Protein AF-A0A401MEF8-F1 (afdb_monomer_lite)

Sequence (125 aa):
MEGSAPTVNRMDPEEDQRLAAIAPEISRISIDLLRKAAGTYPEEQVAKEALDCADEILSQYGTDGLRALVMSLTCWATVQLEVNAQASGRPLESVLDDMLLTWLETDPGELREPGEPGEPGKPGK

Radius of gyration: 21.05 Å; chains: 1; bounding box: 65×42×45 Å

Structure (mmCIF, N/CA/C/O backbone):
data_AF-A0A401MEF8-F1
#
_entry.id   AF-A0A401MEF8-F1
#
loop_
_atom_site.group_PDB
_atom_site.id
_atom_site.type_symbol
_atom_site.label_atom_id
_atom_site.label_alt_id
_atom_site.label_comp_id
_atom_site.label_asym_id
_atom_site.label_entity_id
_atom_site.label_seq_id
_atom_site.pdbx_PDB_ins_code
_atom_site.Cartn_x
_atom_site.Cartn_y
_atom_site.Cartn_z
_atom_site.occupancy
_atom_site.B_iso_or_equiv
_atom_site.auth_seq_id
_atom_site.auth_comp_id
_atom_site.auth_asym_id
_atom_site.auth_atom_id
_atom_site.pdbx_PDB_model_num
ATOM 1 N N . MET A 1 1 ? 29.245 -27.181 16.501 1.00 41.03 1 MET A N 1
ATOM 2 C CA . MET A 1 1 ? 28.172 -27.115 15.491 1.00 41.03 1 MET A CA 1
ATOM 3 C C . MET A 1 1 ? 27.731 -25.665 15.435 1.00 41.03 1 MET A C 1
ATOM 5 O O . MET A 1 1 ? 26.920 -25.257 16.253 1.00 41.03 1 MET A O 1
ATOM 9 N N . GLU A 1 2 ? 28.369 -24.862 14.585 1.00 36.94 2 GLU A N 1
ATOM 10 C CA . GLU A 1 2 ? 27.954 -23.475 14.360 1.00 36.94 2 GLU A CA 1
ATOM 11 C C . GLU A 1 2 ? 26.733 -23.496 13.444 1.00 36.94 2 GLU A C 1
ATOM 13 O O . GLU A 1 2 ? 26.797 -23.979 12.313 1.00 36.94 2 GLU A O 1
ATOM 18 N N . GLY A 1 3 ? 25.596 -23.055 13.979 1.00 42.94 3 GLY A N 1
ATOM 19 C CA . GLY A 1 3 ? 24.383 -22.854 13.204 1.00 42.94 3 GLY A CA 1
ATOM 20 C C . GLY A 1 3 ? 24.614 -21.719 12.218 1.00 42.94 3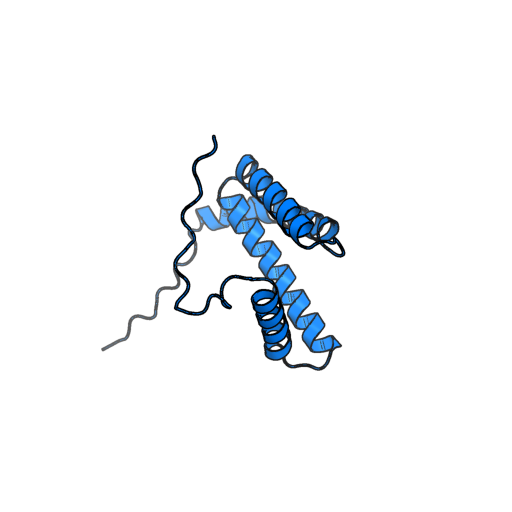 GLY A C 1
ATOM 21 O O . GLY A 1 3 ? 24.804 -20.575 12.622 1.00 42.94 3 GLY A O 1
ATOM 22 N N . SER A 1 4 ? 24.619 -22.053 10.930 1.00 42.56 4 SER A N 1
ATOM 23 C CA . SER A 1 4 ? 24.543 -21.079 9.848 1.00 42.56 4 SER A CA 1
ATOM 24 C C . SER A 1 4 ? 23.263 -20.266 10.046 1.00 42.56 4 SER A C 1
ATOM 26 O O . SER A 1 4 ? 22.161 -20.816 10.006 1.00 42.56 4 SER A O 1
ATOM 28 N N . ALA A 1 5 ? 23.414 -18.978 10.358 1.00 51.44 5 ALA A N 1
ATOM 29 C CA . ALA A 1 5 ? 22.295 -18.050 10.419 1.00 51.44 5 ALA A CA 1
ATOM 30 C C . ALA A 1 5 ? 21.552 -18.076 9.072 1.00 51.44 5 ALA A C 1
ATOM 32 O O . ALA A 1 5 ? 22.209 -18.180 8.029 1.00 51.44 5 ALA A O 1
ATOM 33 N N . PRO A 1 6 ? 20.209 -17.979 9.062 1.00 48.56 6 PRO A N 1
ATOM 34 C CA . PRO A 1 6 ? 19.468 -17.917 7.817 1.00 48.56 6 PRO A CA 1
ATOM 35 C C . PRO A 1 6 ? 19.993 -16.711 7.046 1.00 48.56 6 PRO A C 1
ATOM 37 O O . PRO A 1 6 ? 19.972 -15.579 7.533 1.00 48.56 6 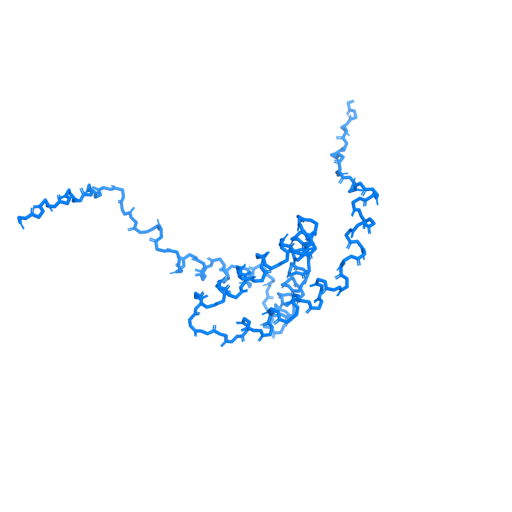PRO A O 1
ATOM 40 N N . THR A 1 7 ? 20.548 -16.970 5.867 1.00 49.47 7 THR A N 1
ATOM 41 C CA . THR A 1 7 ? 20.974 -15.910 4.966 1.00 49.47 7 THR A CA 1
ATOM 42 C C . THR A 1 7 ? 19.691 -15.236 4.511 1.00 49.47 7 THR A C 1
ATOM 44 O O . THR A 1 7 ? 18.993 -15.750 3.641 1.00 49.47 7 THR A O 1
ATOM 47 N N . VAL A 1 8 ? 19.327 -14.128 5.163 1.00 57.19 8 VAL A N 1
ATOM 48 C CA . VAL A 1 8 ? 18.354 -13.191 4.607 1.00 57.19 8 VAL A CA 1
ATOM 49 C C . VAL A 1 8 ? 18.897 -12.878 3.225 1.00 57.19 8 VAL A C 1
ATOM 51 O O . VAL A 1 8 ? 20.006 -12.350 3.117 1.00 57.19 8 VAL A O 1
ATOM 54 N N . ASN A 1 9 ? 18.195 -13.335 2.189 1.00 53.66 9 ASN A N 1
ATOM 55 C CA . ASN A 1 9 ? 18.610 -13.140 0.812 1.00 53.66 9 ASN A CA 1
ATOM 56 C C . ASN A 1 9 ? 18.631 -11.628 0.589 1.00 53.66 9 ASN A C 1
ATOM 58 O O . ASN A 1 9 ? 17.583 -10.997 0.472 1.00 53.66 9 ASN A O 1
ATOM 62 N N . ARG A 1 10 ? 19.817 -11.027 0.704 1.00 62.31 10 ARG A N 1
ATOM 63 C CA . ARG A 1 10 ? 20.007 -9.593 0.529 1.00 62.31 10 ARG A CA 1
ATOM 64 C C . ARG A 1 10 ? 19.657 -9.331 -0.927 1.00 62.31 10 ARG A C 1
ATOM 66 O O . ARG A 1 10 ? 20.230 -9.987 -1.794 1.00 62.31 10 ARG A O 1
ATOM 73 N N . MET A 1 11 ? 18.668 -8.474 -1.152 1.00 65.38 11 MET A N 1
ATOM 74 C CA . MET A 1 11 ? 18.154 -8.192 -2.488 1.00 65.38 11 MET A CA 1
ATOM 75 C C . MET A 1 11 ? 19.322 -7.803 -3.406 1.00 65.38 11 MET A C 1
ATOM 77 O O . MET A 1 11 ? 20.282 -7.167 -2.961 1.00 65.38 11 MET A O 1
ATOM 81 N N . ASP A 1 12 ? 19.298 -8.303 -4.641 1.00 81.94 12 ASP A N 1
ATOM 82 C CA . ASP A 1 12 ? 20.379 -8.093 -5.603 1.00 81.94 12 ASP A CA 1
ATOM 83 C C . ASP A 1 12 ? 20.584 -6.578 -5.817 1.00 81.94 12 ASP A C 1
ATOM 85 O O . ASP A 1 12 ? 19.604 -5.880 -6.077 1.00 81.94 12 ASP A O 1
ATOM 89 N N . PRO A 1 13 ? 21.810 -6.025 -5.715 1.00 82.31 13 PRO A N 1
ATOM 90 C CA . PRO A 1 13 ? 22.046 -4.590 -5.882 1.00 82.31 13 PRO A CA 1
ATOM 91 C C . PRO A 1 13 ? 21.486 -3.992 -7.181 1.00 82.31 13 PRO A C 1
ATOM 93 O O . PRO A 1 13 ? 21.095 -2.824 -7.203 1.00 82.31 13 PRO A O 1
ATOM 96 N N . GLU A 1 14 ? 21.432 -4.773 -8.263 1.00 83.44 14 GLU A N 1
ATOM 97 C CA . GLU A 1 14 ? 20.812 -4.335 -9.518 1.00 83.44 14 GLU A CA 1
ATOM 98 C C . GLU A 1 14 ? 19.282 -4.257 -9.406 1.00 83.44 14 GLU A C 1
ATOM 100 O O . GLU A 1 14 ? 18.666 -3.347 -9.960 1.00 83.44 14 GLU A O 1
ATOM 105 N N . GLU A 1 15 ? 18.662 -5.186 -8.675 1.00 81.31 15 GLU A N 1
ATOM 106 C CA . GLU A 1 15 ? 17.233 -5.161 -8.344 1.00 81.31 15 GLU A CA 1
ATOM 107 C C . GLU A 1 15 ? 16.897 -3.968 -7.443 1.00 81.31 15 GLU A C 1
ATOM 109 O O . GLU A 1 15 ? 15.971 -3.216 -7.752 1.00 81.31 15 GLU A O 1
ATOM 114 N N . ASP A 1 16 ? 17.706 -3.716 -6.413 1.00 84.19 16 ASP A N 1
ATOM 115 C CA . ASP A 1 16 ? 17.578 -2.539 -5.546 1.00 84.19 16 ASP A CA 1
ATOM 116 C C . ASP A 1 16 ? 17.654 -1.237 -6.350 1.00 84.19 16 ASP A C 1
ATOM 118 O O . ASP A 1 16 ? 16.854 -0.323 -6.141 1.00 84.19 16 ASP A O 1
ATOM 122 N N . GLN A 1 17 ? 18.585 -1.143 -7.303 1.00 86.75 17 GLN A N 1
ATOM 123 C CA . GLN A 1 17 ? 18.729 0.050 -8.131 1.00 86.75 17 GLN A CA 1
ATOM 124 C C . GLN A 1 17 ? 17.526 0.260 -9.060 1.00 86.75 17 GLN A C 1
ATOM 126 O O . GLN A 1 17 ? 17.057 1.394 -9.200 1.00 86.75 17 GLN A O 1
ATOM 131 N N . ARG A 1 18 ? 17.003 -0.811 -9.677 1.00 88.88 18 ARG A N 1
ATOM 132 C CA . ARG A 1 18 ? 15.793 -0.736 -10.514 1.00 88.88 18 ARG A CA 1
ATOM 133 C C . ARG A 1 18 ? 14.578 -0.306 -9.697 1.00 88.88 18 ARG A C 1
ATOM 135 O O . ARG A 1 18 ? 13.857 0.596 -10.119 1.00 88.88 18 ARG A O 1
ATOM 142 N N . LEU A 1 19 ? 14.387 -0.886 -8.512 1.00 88.38 19 LEU A N 1
ATOM 143 C CA . LEU A 1 19 ? 13.283 -0.538 -7.617 1.00 88.38 19 LEU A CA 1
ATOM 144 C C . LEU A 1 19 ? 13.401 0.898 -7.097 1.00 88.38 19 LEU A C 1
ATOM 146 O O . LEU A 1 19 ? 12.416 1.636 -7.107 1.00 88.38 19 LEU A O 1
ATOM 150 N N . ALA A 1 20 ? 14.601 1.335 -6.710 1.00 88.69 20 ALA A N 1
ATOM 151 C CA . ALA A 1 20 ? 14.840 2.699 -6.245 1.00 88.69 20 ALA A CA 1
ATOM 152 C C . ALA A 1 20 ? 14.522 3.753 -7.319 1.00 88.69 20 ALA A C 1
ATOM 154 O O . ALA A 1 20 ? 14.048 4.840 -6.983 1.00 88.69 20 ALA A O 1
ATOM 155 N N . ALA A 1 21 ? 14.744 3.437 -8.599 1.00 92.62 21 ALA A N 1
ATOM 156 C CA . ALA A 1 21 ? 14.445 4.347 -9.701 1.00 92.62 21 ALA A CA 1
ATOM 157 C C . ALA A 1 21 ? 12.936 4.586 -9.889 1.00 92.62 21 ALA A C 1
ATOM 159 O O . ALA A 1 21 ? 12.539 5.701 -10.223 1.00 92.62 21 ALA A O 1
ATOM 160 N N . ILE A 1 22 ? 12.101 3.569 -9.651 1.00 95.00 22 ILE A N 1
ATOM 161 C CA . ILE A 1 22 ? 10.643 3.643 -9.861 1.00 95.00 22 ILE A CA 1
ATOM 162 C C . ILE A 1 22 ? 9.859 3.966 -8.580 1.00 95.00 22 ILE A C 1
ATOM 164 O O . ILE A 1 22 ? 8.729 4.450 -8.647 1.00 95.00 22 ILE A O 1
ATOM 168 N N . ALA A 1 23 ? 10.448 3.747 -7.400 1.00 92.06 23 ALA A N 1
ATOM 169 C CA . ALA A 1 23 ? 9.769 3.890 -6.112 1.00 92.06 23 ALA A CA 1
ATOM 170 C C . ALA A 1 23 ? 9.070 5.250 -5.883 1.00 92.06 23 ALA A C 1
ATOM 172 O O . ALA A 1 23 ? 7.945 5.236 -5.377 1.00 92.06 23 ALA A O 1
ATOM 173 N N . PRO A 1 24 ? 9.642 6.420 -6.246 1.00 94.56 24 PRO A N 1
ATOM 174 C CA . PRO A 1 24 ? 8.965 7.703 -6.038 1.00 94.56 24 PRO A CA 1
ATOM 175 C C . PRO A 1 24 ? 7.657 7.829 -6.825 1.00 94.56 24 PRO A C 1
ATOM 177 O O . PRO A 1 24 ? 6.659 8.329 -6.305 1.00 94.56 24 PRO A O 1
ATOM 180 N N . GLU A 1 25 ? 7.650 7.358 -8.072 1.00 96.62 25 GLU A N 1
ATOM 181 C CA . GLU A 1 25 ? 6.467 7.397 -8.928 1.00 96.62 25 GLU A CA 1
ATOM 182 C C . GLU A 1 25 ? 5.403 6.415 -8.446 1.00 96.62 25 GLU A C 1
ATOM 184 O O . GLU A 1 25 ? 4.244 6.795 -8.281 1.00 96.62 25 GLU A O 1
ATOM 189 N N . ILE A 1 26 ? 5.810 5.189 -8.119 1.00 96.81 26 ILE A N 1
ATOM 190 C CA . ILE A 1 26 ? 4.904 4.175 -7.583 1.00 96.81 26 ILE A CA 1
ATOM 191 C C . ILE A 1 26 ? 4.298 4.615 -6.243 1.00 96.81 26 ILE A C 1
ATOM 193 O O . ILE A 1 26 ? 3.116 4.386 -6.003 1.00 96.81 26 ILE A O 1
ATOM 197 N N . SER A 1 27 ? 5.057 5.316 -5.397 1.00 94.81 27 SER A N 1
ATOM 198 C CA . SER A 1 27 ? 4.544 5.893 -4.148 1.00 94.81 27 SER A CA 1
ATOM 199 C C . SER A 1 27 ? 3.478 6.969 -4.389 1.00 94.81 27 SER A C 1
ATOM 201 O O . SER A 1 27 ? 2.476 7.037 -3.680 1.00 94.81 27 SER A O 1
ATOM 203 N N . ARG A 1 28 ? 3.634 7.798 -5.429 1.00 96.94 28 ARG A N 1
ATOM 204 C CA . ARG A 1 28 ? 2.584 8.745 -5.834 1.00 96.94 28 ARG A CA 1
ATOM 205 C C . ARG A 1 28 ? 1.331 8.009 -6.318 1.00 96.94 28 ARG A C 1
ATOM 207 O O . ARG A 1 28 ? 0.228 8.366 -5.911 1.00 96.94 28 ARG A O 1
ATOM 214 N N . ILE A 1 29 ? 1.503 6.982 -7.152 1.00 97.50 29 ILE A N 1
ATOM 215 C CA . ILE A 1 29 ? 0.396 6.181 -7.694 1.00 97.50 29 ILE A CA 1
ATOM 216 C C . ILE A 1 29 ? -0.350 5.445 -6.575 1.00 97.50 29 ILE A C 1
ATOM 218 O O . ILE A 1 29 ? -1.579 5.426 -6.577 1.00 97.50 29 ILE A O 1
ATOM 222 N N . SER A 1 30 ? 0.358 4.900 -5.582 1.00 96.56 30 SER A N 1
ATOM 223 C CA . SER A 1 30 ? -0.268 4.220 -4.445 1.00 96.56 30 SER A CA 1
ATOM 224 C C . SER A 1 30 ? -1.137 5.172 -3.614 1.00 96.56 30 SER A C 1
ATOM 226 O O . SER A 1 30 ? -2.246 4.805 -3.234 1.00 96.56 30 SER A O 1
ATOM 228 N N . ILE A 1 31 ? -0.707 6.423 -3.411 1.00 95.81 31 ILE A N 1
ATOM 229 C CA . ILE A 1 31 ? -1.526 7.461 -2.760 1.00 95.81 31 ILE A CA 1
ATOM 230 C C . ILE A 1 31 ? -2.767 7.795 -3.596 1.00 95.81 31 ILE A C 1
ATOM 232 O O . ILE A 1 31 ? -3.857 7.951 -3.042 1.00 95.81 31 ILE A O 1
ATOM 236 N N . ASP A 1 32 ? -2.626 7.918 -4.916 1.00 96.62 32 ASP A N 1
ATOM 237 C CA . ASP A 1 32 ? -3.761 8.204 -5.797 1.00 96.62 32 ASP A CA 1
ATOM 238 C C . ASP A 1 32 ? -4.771 7.042 -5.813 1.00 96.62 32 ASP A C 1
ATOM 240 O O . ASP A 1 32 ? -5.977 7.294 -5.775 1.00 96.62 32 ASP A O 1
ATOM 244 N N . LEU A 1 33 ? -4.304 5.788 -5.770 1.00 96.25 33 LEU A N 1
ATOM 245 C CA . LEU A 1 33 ? -5.157 4.614 -5.565 1.00 96.25 33 LEU A CA 1
ATOM 246 C C . LEU A 1 33 ? -5.891 4.693 -4.222 1.00 96.25 33 LEU A C 1
ATOM 248 O O . LEU A 1 33 ? -7.111 4.567 -4.192 1.00 96.25 33 LEU A O 1
ATOM 252 N N . LEU A 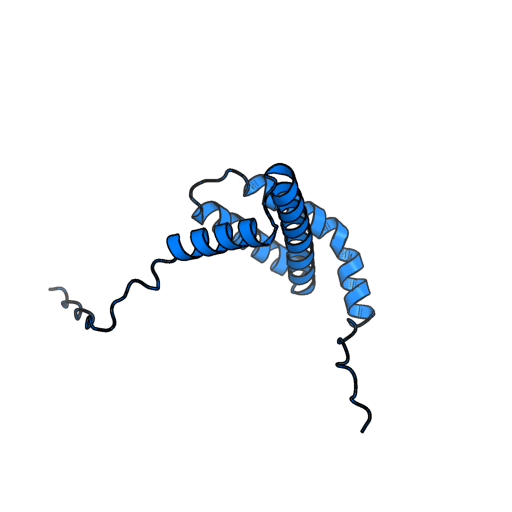1 34 ? -5.182 4.956 -3.119 1.00 94.56 34 LEU A N 1
ATOM 253 C CA . LEU A 1 34 ? -5.803 5.088 -1.798 1.00 94.56 34 LEU A CA 1
ATOM 254 C C . LEU A 1 34 ? -6.858 6.200 -1.777 1.00 94.56 34 LEU A C 1
ATOM 256 O O . LEU A 1 34 ? -7.907 6.028 -1.167 1.00 94.56 34 LEU A O 1
ATOM 260 N N . ARG A 1 35 ? -6.629 7.317 -2.480 1.00 93.81 35 ARG A N 1
ATOM 261 C CA . ARG A 1 35 ? -7.616 8.400 -2.601 1.00 93.81 35 ARG A CA 1
ATOM 262 C C . ARG A 1 35 ? -8.882 7.960 -3.343 1.00 93.81 35 ARG A C 1
ATOM 264 O O . ARG A 1 35 ? -9.957 8.434 -2.994 1.00 93.81 35 ARG A O 1
ATOM 271 N N . LYS A 1 36 ? -8.762 7.099 -4.358 1.00 91.94 36 LYS A N 1
ATOM 272 C CA . LYS A 1 36 ? -9.911 6.539 -5.093 1.00 91.94 36 LYS A CA 1
ATOM 273 C C . LYS A 1 36 ? -10.643 5.458 -4.296 1.00 91.94 36 LYS A C 1
ATOM 275 O O . LYS A 1 36 ? -11.864 5.378 -4.351 1.00 91.94 36 LYS A O 1
ATOM 280 N N . ALA A 1 37 ? -9.900 4.623 -3.577 1.00 91.25 37 ALA A N 1
ATOM 281 C CA . ALA A 1 37 ? -10.442 3.495 -2.829 1.00 91.25 37 ALA A CA 1
ATOM 282 C C . ALA A 1 37 ? -11.080 3.912 -1.494 1.00 91.25 37 ALA A C 1
ATOM 284 O O . ALA A 1 37 ? -12.092 3.349 -1.083 1.00 91.25 37 ALA A O 1
ATOM 285 N N . ALA A 1 38 ? -10.498 4.885 -0.791 1.00 88.69 38 ALA A N 1
ATOM 286 C CA . ALA A 1 38 ? -10.959 5.266 0.538 1.00 88.69 38 ALA A CA 1
ATOM 287 C C . ALA A 1 38 ? -12.373 5.865 0.508 1.00 88.69 38 ALA A C 1
ATOM 289 O O . ALA A 1 38 ? -12.645 6.827 -0.208 1.00 88.69 38 ALA A O 1
ATOM 290 N N . GLY A 1 39 ? -13.257 5.324 1.349 1.00 84.56 39 GLY A N 1
ATOM 291 C CA . GLY A 1 39 ? -14.653 5.762 1.440 1.00 84.56 39 GLY A CA 1
ATOM 292 C C . GLY A 1 39 ? -15.542 5.268 0.296 1.00 84.56 39 GLY A C 1
ATOM 293 O O . GLY A 1 39 ? -16.710 5.654 0.239 1.00 84.56 39 GLY A O 1
ATOM 294 N N . THR A 1 40 ? -15.014 4.423 -0.590 1.00 85.81 40 THR A N 1
ATOM 295 C CA . THR A 1 40 ? -15.773 3.823 -1.683 1.00 85.81 40 THR A CA 1
ATOM 296 C C . THR A 1 40 ? -16.550 2.612 -1.183 1.00 85.81 40 THR A C 1
ATOM 298 O O . THR A 1 40 ? -15.997 1.738 -0.522 1.00 85.81 40 THR A O 1
ATOM 301 N N . TYR A 1 41 ? -17.836 2.575 -1.532 1.00 74.25 41 TYR A N 1
ATOM 302 C CA . TYR A 1 41 ? -18.742 1.461 -1.274 1.00 74.25 41 TYR A CA 1
ATOM 303 C C . TYR A 1 41 ? -19.562 1.147 -2.539 1.00 74.25 41 TYR A C 1
ATOM 305 O O . TYR A 1 41 ? -19.923 2.073 -3.278 1.00 74.25 41 TYR A O 1
ATOM 313 N N . PRO A 1 42 ? -19.911 -0.126 -2.779 1.00 83.06 42 PRO A N 1
ATOM 314 C CA . PRO A 1 42 ? -19.562 -1.289 -1.963 1.00 83.06 42 PRO A CA 1
ATOM 315 C C . PRO A 1 42 ? -18.105 -1.741 -2.179 1.00 83.06 42 PRO A C 1
ATOM 317 O O . PRO A 1 42 ? -17.410 -1.251 -3.075 1.00 83.06 42 PRO A O 1
ATOM 320 N N . GLU A 1 43 ? -17.635 -2.642 -1.324 1.00 79.44 43 GLU A N 1
ATOM 321 C CA . GLU A 1 43 ? -16.250 -3.102 -1.209 1.00 79.44 43 GLU A CA 1
ATOM 322 C C . GLU A 1 43 ? -15.707 -3.693 -2.524 1.00 79.44 43 GLU A C 1
ATOM 324 O O . GLU A 1 43 ? -14.513 -3.585 -2.810 1.00 79.44 43 GLU A O 1
ATOM 329 N N . GLU A 1 44 ? -16.564 -4.235 -3.396 1.00 82.06 44 GLU A N 1
ATOM 330 C CA . GLU A 1 44 ? -16.152 -4.746 -4.708 1.00 82.06 44 GLU A CA 1
ATOM 331 C C . GLU A 1 44 ? -15.601 -3.643 -5.621 1.00 82.06 44 GLU A C 1
ATOM 333 O O . GLU A 1 44 ? -14.761 -3.913 -6.484 1.00 82.06 44 GLU A O 1
ATOM 338 N N . GLN A 1 45 ? -16.024 -2.387 -5.432 1.00 86.56 45 GLN A N 1
ATOM 339 C CA . GLN A 1 45 ? -15.443 -1.261 -6.166 1.00 86.56 45 GLN A CA 1
ATOM 340 C C . GLN A 1 45 ? -14.003 -0.988 -5.724 1.00 86.56 45 GLN A C 1
ATOM 342 O O . GLN A 1 45 ? -13.164 -0.667 -6.563 1.00 86.56 45 GLN A O 1
ATOM 347 N N . VAL A 1 46 ? -13.682 -1.183 -4.441 1.00 88.62 46 VAL A N 1
ATOM 348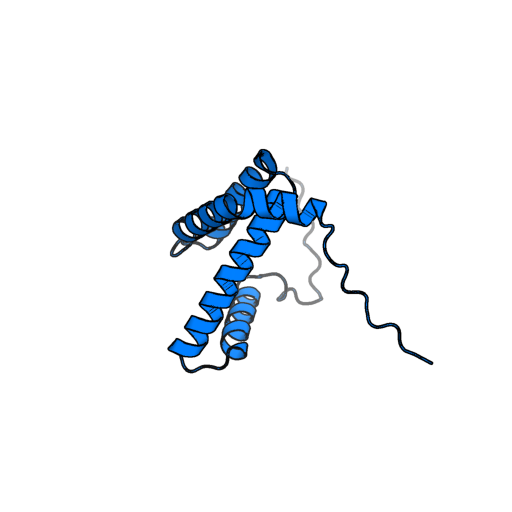 C CA . VAL A 1 46 ? -12.303 -1.070 -3.942 1.00 88.62 46 VAL A CA 1
ATOM 349 C C . VAL A 1 46 ? -11.418 -2.129 -4.597 1.00 88.62 46 VAL A C 1
ATOM 351 O O . VAL A 1 46 ? -10.336 -1.807 -5.090 1.00 88.62 46 VAL A O 1
ATOM 354 N N . ALA A 1 47 ? -11.898 -3.375 -4.667 1.00 88.12 47 ALA A N 1
ATOM 355 C CA . ALA A 1 47 ? -11.181 -4.460 -5.332 1.00 88.12 47 ALA A CA 1
ATOM 356 C C . ALA A 1 47 ? -10.955 -4.170 -6.825 1.00 88.12 47 ALA A C 1
ATOM 358 O O . ALA A 1 47 ? -9.863 -4.409 -7.340 1.00 88.12 47 ALA A O 1
ATOM 359 N N . LYS A 1 48 ? -11.958 -3.605 -7.508 1.00 92.06 48 LYS A N 1
ATOM 360 C CA . LYS A 1 48 ? -11.843 -3.206 -8.913 1.00 92.06 48 LYS A CA 1
ATOM 361 C C . LYS A 1 48 ? -10.784 -2.121 -9.126 1.00 92.06 48 LYS A C 1
ATOM 363 O O . LYS A 1 48 ? -9.929 -2.294 -9.986 1.00 92.06 48 LYS A O 1
ATOM 368 N N . GLU A 1 49 ? -10.815 -1.038 -8.352 1.00 94.25 49 GLU A N 1
ATOM 369 C CA . GLU A 1 49 ? -9.831 0.051 -8.471 1.00 94.25 49 GLU A CA 1
ATOM 370 C C . GLU A 1 49 ? -8.403 -0.442 -8.188 1.00 94.25 49 GLU A C 1
ATOM 372 O O . GLU A 1 49 ? -7.453 -0.052 -8.871 1.00 94.25 49 GLU A O 1
ATOM 377 N N . ALA A 1 50 ? -8.244 -1.337 -7.207 1.00 94.69 50 ALA A N 1
ATOM 378 C CA . ALA A 1 50 ? -6.958 -1.953 -6.902 1.00 94.69 50 ALA A CA 1
ATOM 379 C C . ALA A 1 50 ? -6.456 -2.848 -8.046 1.00 94.69 50 ALA A C 1
ATOM 381 O O . ALA A 1 50 ? -5.276 -2.776 -8.391 1.00 94.69 50 ALA A O 1
ATOM 382 N N . LEU A 1 51 ? -7.337 -3.655 -8.648 1.00 96.12 51 LEU A N 1
ATOM 383 C CA . LEU A 1 51 ? -6.993 -4.524 -9.774 1.00 96.12 51 LEU A CA 1
ATOM 384 C C . LEU A 1 51 ? -6.626 -3.714 -11.021 1.00 96.12 51 LEU A C 1
ATOM 386 O O . LEU A 1 51 ? -5.571 -3.951 -11.600 1.00 96.12 51 LEU A O 1
ATOM 390 N N . ASP A 1 52 ? -7.443 -2.720 -11.382 1.00 96.56 52 ASP A N 1
ATOM 391 C CA . ASP A 1 52 ? -7.191 -1.851 -12.535 1.00 96.56 52 ASP A CA 1
ATOM 392 C C . ASP A 1 52 ? -5.830 -1.129 -12.378 1.00 96.56 52 ASP A C 1
ATOM 394 O O . ASP A 1 52 ? -5.047 -1.045 -13.326 1.00 96.56 52 ASP A O 1
ATOM 398 N N . CYS A 1 53 ? -5.495 -0.676 -11.161 1.00 97.69 53 CYS A N 1
ATOM 399 C CA . CYS A 1 53 ? -4.188 -0.088 -10.845 1.00 97.69 53 CYS A CA 1
ATOM 400 C C . CYS A 1 53 ? -3.039 -1.107 -10.950 1.00 97.69 53 CYS A C 1
ATOM 402 O O . CYS A 1 53 ? -1.986 -0.800 -11.511 1.00 97.69 53 CYS A O 1
ATOM 404 N N . ALA A 1 54 ? -3.222 -2.324 -10.433 1.00 97.81 54 ALA A N 1
ATOM 405 C CA . ALA A 1 54 ? -2.208 -3.372 -10.511 1.00 97.81 54 ALA A CA 1
ATOM 406 C C . ALA A 1 54 ? -1.908 -3.767 -11.967 1.00 97.81 54 ALA A C 1
ATOM 408 O O . ALA A 1 54 ? -0.737 -3.878 -12.335 1.00 97.81 54 ALA A O 1
ATOM 409 N N . ASP A 1 55 ? -2.938 -3.911 -12.802 1.00 98.19 55 ASP A N 1
ATOM 410 C CA . ASP A 1 55 ? -2.793 -4.201 -14.230 1.00 98.19 55 ASP A CA 1
ATOM 411 C C . ASP A 1 55 ? -2.075 -3.061 -14.965 1.00 98.19 55 ASP A C 1
ATOM 413 O O . ASP A 1 55 ? -1.169 -3.303 -15.772 1.00 98.19 55 ASP A O 1
ATOM 417 N N . GLU A 1 56 ? -2.411 -1.808 -14.645 1.00 97.81 56 GLU A N 1
ATOM 418 C CA . GLU A 1 56 ? -1.724 -0.636 -15.185 1.00 97.81 56 GLU A CA 1
ATOM 419 C C . GLU A 1 56 ? -0.232 -0.644 -14.812 1.00 97.81 56 GLU A C 1
ATOM 421 O O . GLU A 1 56 ? 0.627 -0.538 -15.695 1.00 97.81 56 GLU A O 1
ATOM 426 N N . ILE A 1 57 ? 0.093 -0.846 -13.533 1.00 97.94 57 ILE A N 1
ATOM 427 C CA . ILE A 1 57 ? 1.478 -0.905 -13.054 1.00 97.94 57 ILE A CA 1
ATOM 428 C C . ILE A 1 57 ? 2.245 -2.059 -13.699 1.00 97.94 57 ILE A C 1
ATOM 430 O O . ILE A 1 57 ? 3.374 -1.860 -14.152 1.00 97.94 57 ILE A O 1
ATOM 434 N N . LEU A 1 58 ? 1.645 -3.247 -13.784 1.00 97.25 58 LEU A N 1
ATOM 435 C CA . LEU A 1 58 ? 2.262 -4.400 -14.429 1.00 97.25 58 LEU A CA 1
ATOM 436 C C . LEU A 1 58 ? 2.562 -4.113 -15.905 1.00 97.25 58 LEU A C 1
ATOM 438 O O . LEU A 1 58 ? 3.637 -4.465 -16.390 1.00 97.25 58 LEU A O 1
ATOM 442 N N . SER A 1 59 ? 1.645 -3.447 -16.611 1.00 97.62 59 SER A N 1
ATOM 443 C CA . SER A 1 59 ? 1.830 -3.110 -18.024 1.00 97.62 59 SER A CA 1
ATOM 444 C C . SER A 1 59 ? 2.948 -2.087 -18.264 1.00 97.62 59 SER A C 1
ATOM 446 O O . SER A 1 59 ? 3.666 -2.194 -19.257 1.00 97.62 59 SER A O 1
ATOM 448 N N . GLN A 1 60 ? 3.122 -1.119 -17.357 1.00 97.06 60 GLN A N 1
ATOM 449 C CA . GLN A 1 60 ? 4.068 -0.009 -17.523 1.00 97.06 60 GLN A CA 1
ATOM 450 C C . GLN A 1 60 ? 5.457 -0.305 -16.945 1.00 97.06 60 GLN A C 1
ATOM 452 O O . GLN A 1 60 ? 6.468 0.061 -17.541 1.00 97.06 60 GLN A O 1
ATOM 457 N N . TYR A 1 61 ? 5.512 -0.974 -15.794 1.00 95.44 61 TYR A N 1
ATOM 458 C CA . TYR A 1 61 ? 6.726 -1.141 -14.986 1.00 95.44 61 TYR A CA 1
ATOM 459 C C . TYR A 1 61 ? 7.092 -2.614 -14.756 1.00 95.44 61 TYR A C 1
ATOM 461 O O . TYR A 1 61 ? 8.097 -2.914 -14.107 1.00 95.44 61 TYR A O 1
ATOM 469 N N . GLY A 1 62 ? 6.289 -3.549 -15.268 1.00 95.06 62 GLY A N 1
ATOM 470 C CA . GLY A 1 62 ? 6.509 -4.976 -15.081 1.00 95.06 62 GLY A CA 1
ATOM 471 C C . GLY A 1 62 ? 6.387 -5.413 -13.620 1.00 95.06 62 GLY A C 1
ATOM 472 O O . GLY A 1 62 ? 5.735 -4.786 -12.783 1.00 95.06 62 GLY A O 1
ATOM 473 N N . THR A 1 63 ? 7.042 -6.525 -13.303 1.00 94.75 63 THR A N 1
ATOM 474 C CA . THR A 1 63 ? 7.016 -7.123 -11.962 1.00 94.75 63 THR A CA 1
ATOM 475 C C . THR A 1 63 ? 7.730 -6.273 -10.914 1.00 94.75 63 THR A C 1
ATOM 477 O O . THR A 1 63 ? 7.308 -6.275 -9.760 1.00 94.75 63 THR A O 1
ATOM 480 N N . ASP A 1 64 ? 8.756 -5.509 -11.297 1.00 94.25 64 ASP A N 1
ATOM 481 C CA . ASP A 1 64 ? 9.431 -4.568 -10.394 1.00 94.25 64 ASP A CA 1
ATOM 482 C C . ASP A 1 64 ? 8.467 -3.453 -9.951 1.00 94.25 64 ASP A C 1
ATOM 484 O O . ASP A 1 64 ? 8.421 -3.110 -8.770 1.00 94.25 64 ASP A O 1
ATOM 488 N N . GLY A 1 65 ? 7.605 -2.970 -10.852 1.00 96.00 65 GLY A N 1
ATOM 489 C CA . GLY A 1 65 ? 6.519 -2.051 -10.505 1.00 96.00 65 GLY A CA 1
ATOM 490 C C . GLY A 1 65 ? 5.547 -2.618 -9.480 1.00 96.00 65 GLY A C 1
ATOM 491 O O . GLY A 1 65 ? 5.242 -1.956 -8.490 1.00 96.00 65 GLY A O 1
ATOM 492 N N . LEU A 1 66 ? 5.093 -3.859 -9.678 1.00 96.56 66 LEU A N 1
ATOM 493 C CA . LEU A 1 66 ? 4.207 -4.523 -8.718 1.00 96.56 66 LEU A CA 1
ATOM 494 C C . LEU A 1 66 ? 4.873 -4.698 -7.349 1.00 96.56 66 LEU A C 1
ATOM 496 O O . LEU A 1 66 ? 4.233 -4.461 -6.327 1.00 96.56 66 LEU A O 1
ATOM 500 N N . ARG A 1 67 ? 6.162 -5.063 -7.311 1.00 94.94 67 ARG A N 1
ATOM 501 C CA . ARG A 1 67 ? 6.932 -5.146 -6.058 1.00 94.94 67 ARG A CA 1
ATOM 502 C C . ARG A 1 67 ? 6.959 -3.800 -5.344 1.00 94.94 67 ARG A C 1
ATOM 504 O O . ARG A 1 67 ? 6.633 -3.734 -4.161 1.00 94.94 67 ARG A O 1
ATOM 511 N N . ALA A 1 68 ? 7.280 -2.728 -6.067 1.00 95.62 68 ALA A N 1
ATOM 512 C CA . ALA A 1 68 ? 7.278 -1.378 -5.518 1.00 95.62 68 ALA A CA 1
ATOM 513 C C . ALA A 1 68 ? 5.879 -0.952 -5.030 1.00 95.62 68 ALA A C 1
ATOM 515 O O . ALA A 1 68 ? 5.768 -0.311 -3.983 1.00 95.62 68 ALA A O 1
ATOM 516 N N . LEU A 1 69 ? 4.812 -1.343 -5.737 1.00 96.88 69 LEU A N 1
ATOM 517 C CA . LEU A 1 69 ? 3.432 -1.028 -5.364 1.00 96.88 69 LEU A CA 1
ATOM 518 C C . LEU A 1 69 ? 3.059 -1.720 -4.052 1.00 96.88 69 LEU A C 1
ATOM 520 O O . LEU A 1 69 ? 2.590 -1.061 -3.126 1.00 96.88 69 LEU A O 1
ATOM 524 N N . VAL A 1 70 ? 3.335 -3.023 -3.944 1.00 96.00 70 VAL A N 1
ATOM 525 C CA . VAL A 1 70 ? 3.104 -3.807 -2.723 1.00 96.00 70 VAL A CA 1
ATOM 526 C C . VAL A 1 70 ? 3.910 -3.243 -1.556 1.00 96.00 70 VAL A C 1
ATOM 528 O O . VAL A 1 70 ? 3.353 -3.042 -0.477 1.00 96.00 70 VAL A O 1
ATOM 531 N N . MET A 1 71 ? 5.193 -2.931 -1.760 1.00 95.00 71 MET A N 1
ATOM 532 C CA . MET A 1 71 ? 6.032 -2.314 -0.728 1.00 95.00 71 MET A CA 1
ATOM 533 C C . MET A 1 71 ? 5.452 -0.978 -0.253 1.00 95.00 71 MET A C 1
ATOM 535 O O . MET A 1 71 ? 5.358 -0.736 0.951 1.00 95.00 71 MET A O 1
ATOM 539 N N . SER A 1 72 ? 5.032 -0.120 -1.187 1.00 95.44 72 SER A N 1
ATOM 540 C CA . SER A 1 72 ? 4.471 1.192 -0.869 1.00 95.44 72 SER A CA 1
ATOM 541 C C . SER A 1 72 ? 3.142 1.081 -0.118 1.00 95.44 72 SER A C 1
ATOM 543 O O . SER A 1 72 ? 2.995 1.693 0.938 1.00 95.44 72 SER A O 1
ATOM 545 N N . LEU A 1 73 ? 2.200 0.270 -0.607 1.00 95.94 73 LEU A N 1
ATOM 546 C CA . LEU A 1 73 ? 0.902 0.063 0.044 1.00 95.94 73 LEU A CA 1
ATOM 547 C C . LEU A 1 73 ? 1.049 -0.580 1.426 1.00 95.94 73 LEU A C 1
ATOM 549 O O . LEU A 1 73 ? 0.363 -0.167 2.355 1.00 95.94 73 LEU A O 1
ATOM 553 N N . THR A 1 74 ? 1.979 -1.526 1.586 1.00 95.50 74 THR A N 1
ATOM 554 C CA . THR A 1 74 ? 2.282 -2.134 2.891 1.00 95.50 74 THR A CA 1
ATOM 555 C C . THR A 1 74 ? 2.818 -1.090 3.866 1.00 95.50 74 THR A C 1
ATOM 557 O O . THR A 1 74 ? 2.367 -1.033 5.005 1.00 95.50 74 THR A O 1
ATOM 560 N N . CYS A 1 75 ? 3.731 -0.219 3.421 1.00 94.69 75 CYS A N 1
ATOM 561 C CA . CYS A 1 75 ? 4.246 0.876 4.244 1.00 94.69 75 CYS A CA 1
ATOM 562 C C . CYS A 1 75 ? 3.110 1.785 4.739 1.00 94.69 75 CYS A C 1
ATOM 564 O O . CYS A 1 75 ? 2.999 2.045 5.938 1.00 94.69 75 CYS A O 1
ATOM 566 N N . TRP A 1 76 ? 2.217 2.203 3.837 1.00 94.62 76 TRP A N 1
ATOM 567 C CA . TRP A 1 76 ? 1.066 3.027 4.201 1.00 94.62 76 TRP A CA 1
ATOM 568 C C . TRP A 1 76 ? 0.101 2.309 5.145 1.00 94.62 76 TRP A C 1
ATOM 570 O O . TRP A 1 76 ? -0.311 2.896 6.143 1.00 94.62 76 TRP A O 1
ATOM 580 N N . ALA A 1 77 ? -0.232 1.046 4.871 1.00 93.44 77 ALA A N 1
ATOM 581 C CA . ALA A 1 77 ? -1.120 0.258 5.718 1.00 93.44 77 ALA A CA 1
ATOM 582 C C . ALA A 1 77 ? -0.567 0.131 7.145 1.00 93.44 77 ALA A C 1
ATOM 584 O O . ALA A 1 77 ? -1.286 0.420 8.098 1.00 93.44 77 ALA A O 1
ATOM 585 N N . THR A 1 78 ? 0.717 -0.206 7.301 1.00 95.31 78 THR A N 1
ATOM 586 C CA . THR A 1 78 ? 1.361 -0.326 8.618 1.00 95.31 78 THR A CA 1
ATOM 587 C C . THR A 1 78 ? 1.329 0.990 9.391 1.00 95.31 78 THR A C 1
ATOM 589 O O . THR A 1 78 ? 0.913 1.003 10.547 1.00 95.31 78 THR A O 1
ATOM 592 N N . VAL A 1 79 ? 1.689 2.112 8.757 1.00 95.19 79 VAL A N 1
ATOM 593 C CA . VAL A 1 79 ? 1.640 3.431 9.413 1.00 95.19 79 VAL A CA 1
ATOM 594 C C . VAL A 1 79 ? 0.220 3.757 9.876 1.00 95.19 79 VAL A C 1
ATOM 596 O O . VAL A 1 79 ? 0.020 4.204 11.004 1.00 95.19 79 VAL A O 1
ATOM 599 N N . GLN A 1 80 ? -0.785 3.504 9.037 1.00 93.81 80 GLN A N 1
ATOM 600 C CA . GLN A 1 80 ? -2.173 3.792 9.392 1.00 93.81 80 GLN A CA 1
ATOM 601 C C . GLN A 1 80 ? -2.709 2.865 10.489 1.00 93.81 80 GLN A C 1
ATOM 603 O O . GLN A 1 80 ? -3.511 3.313 11.308 1.00 93.81 80 GLN A O 1
ATOM 608 N N . LEU A 1 81 ? -2.245 1.615 10.553 1.00 95.25 81 LEU A N 1
ATOM 609 C CA . LEU A 1 81 ? -2.555 0.702 11.652 1.00 95.25 81 LEU A CA 1
ATOM 610 C C . LEU A 1 81 ? -1.983 1.201 12.978 1.00 95.25 81 LEU A C 1
ATOM 612 O O . LEU A 1 81 ? -2.713 1.255 13.966 1.00 95.25 81 LEU A O 1
ATOM 616 N N . GLU A 1 82 ? -0.718 1.624 12.994 1.00 96.25 82 GLU A N 1
ATOM 617 C CA . GLU A 1 82 ? -0.083 2.186 14.191 1.00 96.25 82 GLU A CA 1
ATOM 618 C C . GLU A 1 82 ? -0.796 3.459 14.664 1.00 96.25 82 GLU A C 1
ATOM 620 O O . GLU A 1 82 ? -1.115 3.595 15.848 1.00 96.25 82 GLU A O 1
ATOM 625 N N . VAL A 1 83 ? -1.126 4.362 13.734 1.00 96.62 83 VAL A N 1
ATOM 626 C CA . VAL A 1 83 ? -1.889 5.582 14.031 1.00 96.62 83 VAL A CA 1
ATOM 627 C C . VAL A 1 83 ? -3.273 5.247 14.592 1.00 96.62 83 VAL A C 1
ATOM 629 O O . VAL A 1 83 ? -3.699 5.872 15.564 1.00 96.62 83 VAL A O 1
ATOM 632 N N . ASN A 1 84 ? -3.974 4.260 14.027 1.00 95.69 84 ASN A N 1
ATOM 633 C CA . ASN A 1 84 ? -5.292 3.840 14.507 1.00 95.69 84 ASN A CA 1
ATOM 634 C C . ASN A 1 84 ? -5.215 3.212 15.908 1.00 95.69 84 ASN A C 1
ATOM 636 O O . ASN A 1 84 ? -5.975 3.590 16.800 1.00 95.69 84 ASN A O 1
ATOM 640 N N . ALA A 1 85 ? -4.259 2.311 16.142 1.00 96.88 85 ALA A N 1
ATOM 641 C CA . ALA A 1 85 ? -4.027 1.709 17.454 1.00 96.88 85 ALA A CA 1
ATOM 642 C C . ALA A 1 85 ? -3.755 2.787 18.517 1.00 96.88 85 ALA A C 1
ATOM 644 O O . ALA A 1 85 ? -4.397 2.817 19.570 1.00 96.88 85 ALA A O 1
ATOM 645 N N . GLN A 1 86 ? -2.884 3.751 18.198 1.00 97.00 86 GLN A N 1
ATOM 646 C CA . GLN A 1 86 ? -2.583 4.870 19.085 1.00 97.00 86 GLN A CA 1
ATOM 647 C C . GLN A 1 86 ? -3.813 5.753 19.348 1.00 97.00 86 GLN A C 1
ATOM 649 O O . GLN A 1 86 ? -4.077 6.104 20.499 1.00 97.00 86 GLN A O 1
ATOM 654 N N . ALA A 1 87 ? -4.569 6.114 18.308 1.00 96.94 87 ALA A N 1
ATOM 655 C CA . ALA A 1 87 ? -5.732 6.992 18.424 1.00 96.94 87 ALA A CA 1
ATOM 656 C C . ALA A 1 87 ? -6.903 6.342 19.181 1.00 96.94 87 ALA A C 1
ATOM 658 O O . ALA A 1 87 ? -7.627 7.027 19.902 1.00 96.94 87 ALA A O 1
ATOM 659 N N . SER A 1 88 ? -7.078 5.028 19.036 1.00 95.88 88 SER A N 1
ATOM 660 C CA . SER A 1 88 ? -8.122 4.250 19.714 1.00 95.88 88 SER A CA 1
ATOM 661 C C . SER A 1 88 ? -7.727 3.788 21.121 1.00 95.88 88 SER A C 1
ATOM 663 O O . SER A 1 88 ? -8.581 3.313 21.869 1.00 95.88 88 SER A O 1
ATOM 665 N N . GLY A 1 89 ? -6.450 3.918 21.500 1.00 96.94 89 GLY A N 1
ATOM 666 C CA . GLY A 1 89 ? -5.924 3.412 22.769 1.00 96.94 89 GLY A CA 1
ATOM 667 C C . GLY A 1 89 ? -5.927 1.882 22.866 1.00 96.94 89 GLY A C 1
ATOM 668 O O . GLY A 1 89 ? -5.892 1.342 23.973 1.00 96.94 89 GLY A O 1
ATOM 669 N N . ARG A 1 90 ? -6.001 1.182 21.727 1.00 96.62 90 ARG A N 1
ATOM 670 C CA . ARG A 1 90 ? -6.016 -0.284 21.646 1.00 96.62 90 ARG A CA 1
ATOM 671 C C . ARG A 1 90 ? -4.619 -0.825 21.322 1.00 96.62 90 ARG A C 1
ATOM 673 O O . ARG A 1 90 ? -3.842 -0.146 20.653 1.00 96.62 90 ARG A O 1
ATOM 680 N N . PRO A 1 91 ? -4.292 -2.058 21.746 1.00 96.25 91 PRO A N 1
ATOM 681 C CA . PRO A 1 91 ? -3.135 -2.778 21.219 1.00 96.25 91 PRO A CA 1
ATOM 682 C C . PRO A 1 91 ? -3.237 -2.950 19.697 1.00 96.25 91 PRO A C 1
ATOM 684 O O . PRO A 1 91 ? -4.341 -3.124 19.176 1.00 96.25 91 PRO A O 1
ATOM 687 N N . LEU A 1 92 ? -2.095 -2.952 19.002 1.00 94.62 92 LEU A N 1
ATOM 688 C CA . LEU A 1 92 ? -2.027 -3.113 17.544 1.00 94.62 92 LEU A CA 1
ATOM 689 C C . LEU A 1 92 ? -2.686 -4.422 17.085 1.00 94.62 92 LEU A C 1
ATOM 691 O O . LEU A 1 92 ? -3.443 -4.433 16.118 1.00 94.62 92 LEU A O 1
ATOM 695 N N . GLU A 1 93 ? -2.458 -5.502 17.829 1.00 95.00 93 GLU A N 1
ATOM 696 C CA . GLU A 1 93 ? -3.029 -6.828 17.584 1.00 95.00 93 GLU A CA 1
ATOM 697 C C . GLU A 1 93 ? -4.556 -6.781 17.549 1.00 95.00 93 GLU A C 1
ATOM 699 O O . GLU A 1 93 ? -5.175 -7.389 16.689 1.00 95.00 93 GLU A O 1
ATOM 704 N N . SER A 1 94 ? -5.167 -5.970 18.414 1.00 95.50 94 SER A N 1
ATOM 705 C CA . SER A 1 94 ? -6.621 -5.852 18.470 1.00 95.50 94 SER A CA 1
ATOM 706 C C . SER A 1 94 ? -7.205 -5.196 17.215 1.00 95.50 94 SER A C 1
ATOM 708 O O . SER A 1 94 ? -8.322 -5.516 16.831 1.00 95.50 94 SER A O 1
ATOM 710 N N . VAL A 1 95 ? -6.469 -4.285 16.571 1.00 95.19 95 VAL A N 1
ATOM 711 C CA . VAL A 1 95 ? -6.888 -3.675 15.297 1.00 95.19 95 VAL A CA 1
ATOM 712 C C . VAL A 1 95 ? -6.773 -4.689 14.153 1.00 95.19 95 VAL A C 1
ATOM 714 O O . VAL A 1 95 ? -7.642 -4.739 13.288 1.00 95.19 95 VAL A O 1
ATOM 717 N N . LEU A 1 96 ? -5.724 -5.517 14.160 1.00 94.12 96 LEU A N 1
ATOM 718 C CA . LEU A 1 96 ? -5.541 -6.591 13.179 1.00 94.12 96 LEU A CA 1
ATOM 719 C C . LEU A 1 96 ? -6.601 -7.694 13.322 1.00 94.12 96 LEU A C 1
ATOM 721 O O . LEU A 1 96 ? -7.098 -8.186 12.310 1.00 94.12 96 LEU A O 1
ATOM 725 N N . ASP A 1 97 ? -6.985 -8.038 14.552 1.00 94.56 97 ASP A N 1
ATOM 726 C CA . ASP A 1 97 ? -8.052 -9.006 14.823 1.00 94.56 97 ASP A CA 1
ATOM 727 C C . ASP A 1 97 ? -9.395 -8.550 14.228 1.00 94.56 97 ASP A C 1
ATOM 729 O O . ASP A 1 97 ? -10.108 -9.358 13.635 1.00 94.56 97 ASP A O 1
ATOM 733 N N . ASP A 1 98 ? -9.719 -7.252 14.304 1.00 92.19 98 ASP A N 1
ATOM 734 C CA . ASP A 1 98 ? -10.935 -6.704 13.683 1.00 92.19 98 ASP A CA 1
ATOM 735 C C . ASP A 1 98 ? -10.904 -6.834 12.150 1.00 92.19 98 ASP A C 1
ATOM 737 O O . ASP A 1 98 ? -11.925 -7.124 11.522 1.00 92.19 98 ASP A O 1
ATOM 741 N N . MET A 1 99 ? -9.736 -6.629 11.528 1.00 90.44 99 MET A N 1
ATOM 742 C CA . MET A 1 99 ? -9.575 -6.810 10.081 1.00 90.44 99 MET A CA 1
ATOM 743 C C . MET A 1 99 ? -9.765 -8.273 9.679 1.00 90.44 99 MET A C 1
ATOM 745 O O . MET A 1 99 ? -10.433 -8.550 8.683 1.00 90.44 99 MET A O 1
ATOM 749 N N . LEU A 1 100 ? -9.204 -9.205 10.456 1.00 89.94 100 LEU A N 1
ATOM 750 C CA . LEU A 1 100 ? -9.381 -10.639 10.236 1.00 89.94 100 LEU A CA 1
ATOM 751 C C . LEU A 1 100 ? -10.850 -11.047 10.393 1.00 89.94 100 LEU A C 1
ATOM 753 O O . LEU A 1 100 ? -11.361 -11.799 9.567 1.00 89.94 100 LEU A O 1
ATOM 757 N N . LEU A 1 101 ? -11.532 -10.529 11.417 1.00 90.44 101 LEU A N 1
ATOM 758 C CA . LEU A 1 101 ? -12.957 -10.770 11.626 1.00 90.44 101 LEU A CA 1
ATOM 759 C C . LEU A 1 101 ? -13.787 -10.246 10.450 1.00 90.44 101 LEU A C 1
ATOM 761 O O . LEU A 1 101 ? -14.607 -10.984 9.918 1.00 90.44 101 LEU A O 1
ATOM 765 N N . THR A 1 102 ? -13.520 -9.018 9.995 1.00 85.62 102 THR A N 1
ATOM 766 C CA . THR A 1 102 ? -14.197 -8.434 8.825 1.00 85.62 102 THR A CA 1
ATOM 767 C C . THR A 1 102 ? -14.008 -9.317 7.593 1.00 85.62 102 THR A C 1
ATOM 769 O O . THR A 1 102 ? -14.970 -9.613 6.892 1.00 85.62 102 THR A O 1
ATOM 772 N N . TRP A 1 103 ? -12.782 -9.789 7.346 1.00 82.44 103 TRP A N 1
ATOM 773 C CA . TRP A 1 103 ? -12.508 -10.706 6.242 1.00 82.44 103 TRP A CA 1
ATOM 774 C C . TRP A 1 103 ? -13.333 -11.997 6.353 1.00 82.44 103 TRP A C 1
ATOM 776 O O . TRP A 1 103 ? -14.010 -12.350 5.389 1.00 82.44 103 TRP A O 1
ATOM 786 N N . LEU A 1 104 ? -13.353 -12.641 7.527 1.00 83.81 104 LEU A N 1
ATOM 787 C CA . LEU A 1 104 ? -14.152 -13.848 7.786 1.00 83.81 104 LEU A CA 1
ATOM 788 C C . LEU A 1 104 ? -15.658 -13.623 7.587 1.00 83.81 104 LEU A C 1
ATOM 790 O O . LEU A 1 104 ? -16.352 -14.513 7.112 1.00 83.81 104 LEU A O 1
ATOM 794 N N . GLU A 1 105 ? -16.172 -12.446 7.941 1.00 81.75 105 GLU A N 1
ATOM 795 C CA . GLU A 1 105 ? -17.583 -12.093 7.747 1.00 81.75 105 GLU A CA 1
ATOM 796 C C . GLU A 1 105 ? -17.926 -11.829 6.271 1.00 81.75 105 GLU A C 1
ATOM 798 O O . GLU A 1 105 ? -19.062 -12.052 5.850 1.00 81.75 105 GLU A O 1
ATOM 803 N N . THR A 1 106 ? -16.950 -11.376 5.477 1.00 73.19 106 THR A N 1
ATOM 804 C CA . THR A 1 106 ? -17.108 -11.107 4.037 1.00 73.19 106 THR A CA 1
ATOM 805 C C . THR A 1 106 ? -16.796 -12.301 3.131 1.00 73.19 106 THR A C 1
ATOM 807 O O . THR A 1 106 ? -17.190 -12.275 1.965 1.00 73.19 106 THR A O 1
ATOM 810 N N . ASP A 1 107 ? -16.124 -13.344 3.630 1.00 63.06 107 ASP A N 1
ATOM 811 C CA . ASP A 1 107 ? -15.891 -14.592 2.897 1.00 63.06 107 ASP A CA 1
ATOM 812 C C . ASP A 1 107 ? -17.040 -15.591 3.158 1.00 63.06 107 ASP A C 1
ATOM 814 O O . ASP A 1 107 ? -17.110 -16.201 4.227 1.00 63.06 107 ASP A O 1
ATOM 818 N N . PRO A 1 108 ? -17.955 -15.831 2.197 1.00 52.59 108 PRO A N 1
ATOM 819 C CA . PRO A 1 108 ? -19.011 -16.836 2.347 1.00 52.59 108 PRO A CA 1
ATOM 820 C C . PRO A 1 108 ? -18.486 -18.292 2.350 1.00 52.59 108 PRO A C 1
ATOM 822 O O . PRO A 1 108 ? -19.285 -19.233 2.360 1.00 52.59 108 PRO A O 1
ATOM 825 N N . GLY A 1 109 ? -17.166 -18.503 2.302 1.00 56.53 109 GLY A N 1
ATOM 826 C CA . GLY A 1 109 ? -16.497 -19.784 2.090 1.00 56.53 109 GLY A CA 1
ATOM 827 C C . GLY A 1 109 ? -16.538 -20.822 3.220 1.00 56.53 109 GLY A C 1
ATOM 828 O O . GLY A 1 109 ? -16.259 -21.985 2.933 1.00 56.53 109 GLY A O 1
ATOM 829 N N . GLU A 1 110 ? -16.929 -20.493 4.458 1.00 48.25 110 GLU A N 1
ATOM 830 C CA . GLU A 1 110 ? -16.876 -21.448 5.593 1.00 48.25 110 GLU A CA 1
ATOM 831 C C . GLU A 1 110 ? -18.156 -21.545 6.452 1.00 48.25 110 GLU A C 1
ATOM 833 O O . GLU A 1 110 ? -18.113 -21.815 7.649 1.00 48.25 110 GLU A O 1
ATOM 838 N N . LEU A 1 111 ? -19.334 -21.456 5.825 1.00 44.00 111 LEU A N 1
ATOM 839 C CA . LEU A 1 111 ? -20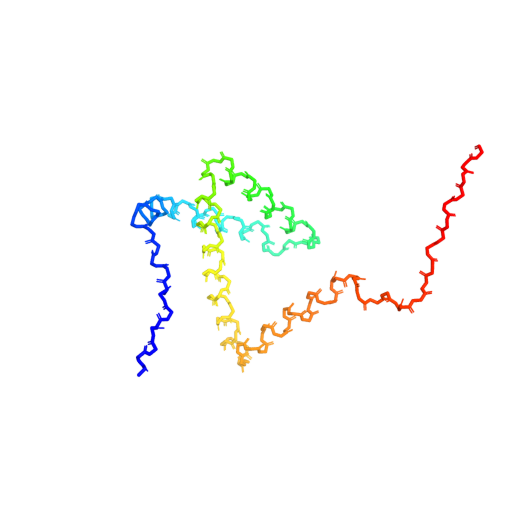.563 -22.084 6.355 1.00 44.00 111 LEU A CA 1
ATOM 840 C C . LEU A 1 111 ? -21.108 -23.169 5.418 1.00 44.00 111 LEU A C 1
ATOM 842 O O . LEU A 1 111 ? -22.307 -23.444 5.384 1.00 44.00 11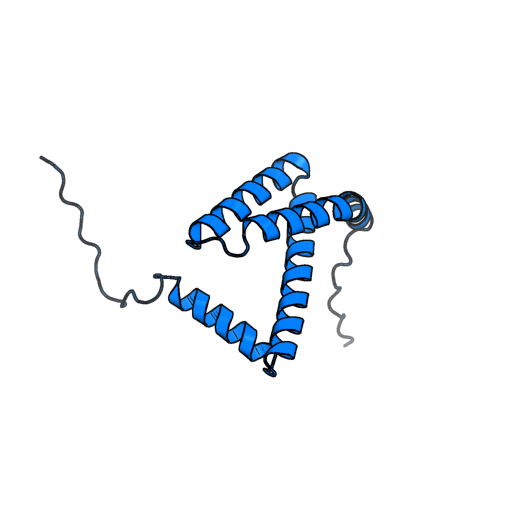1 LEU A O 1
ATOM 846 N N . ARG A 1 112 ? -20.235 -23.824 4.644 1.00 45.22 112 ARG A N 1
ATOM 847 C CA . ARG A 1 112 ? -20.619 -25.063 3.967 1.00 45.22 112 ARG A CA 1
ATOM 848 C C . ARG A 1 112 ? -20.448 -26.211 4.951 1.00 45.22 112 ARG A C 1
ATOM 850 O O . ARG A 1 112 ? -19.346 -26.726 5.131 1.00 45.22 112 ARG A O 1
ATOM 857 N N . GLU A 1 113 ? -21.543 -26.589 5.607 1.00 48.50 113 GLU A N 1
ATOM 858 C CA . GLU A 1 113 ? -21.576 -27.801 6.422 1.00 48.50 113 GLU A CA 1
ATOM 859 C C . GLU A 1 113 ? -21.033 -28.988 5.602 1.00 48.50 113 GLU A C 1
ATOM 861 O O . GLU A 1 113 ? -21.366 -29.128 4.415 1.00 48.50 113 GLU A O 1
ATOM 866 N N . PRO A 1 114 ? -20.189 -29.854 6.190 1.00 40.84 114 PRO A N 1
ATOM 867 C CA . PRO A 1 114 ? -19.680 -31.027 5.501 1.00 40.84 114 PRO A CA 1
ATOM 868 C C . PRO A 1 114 ? -20.832 -32.020 5.300 1.00 40.84 114 PRO A C 1
ATOM 870 O O . PRO A 1 114 ? -21.063 -32.890 6.136 1.00 40.84 114 PRO A O 1
ATOM 873 N N . GLY A 1 115 ? -21.582 -31.897 4.201 1.00 48.09 115 GLY A N 1
ATOM 874 C CA . GLY A 1 115 ? -22.667 -32.843 3.945 1.00 48.09 115 GLY A CA 1
ATOM 875 C C . GLY A 1 115 ? -23.630 -32.599 2.789 1.00 48.09 115 GLY A C 1
ATOM 876 O O . GLY A 1 115 ? -24.329 -33.549 2.451 1.00 48.09 115 GLY A O 1
ATOM 877 N N . GLU A 1 116 ? -23.704 -31.426 2.152 1.00 43.41 116 GLU A N 1
ATOM 878 C CA . GLU A 1 116 ? -24.710 -31.237 1.091 1.00 43.41 116 GLU A CA 1
ATOM 879 C C . GLU A 1 116 ? -24.199 -31.642 -0.308 1.00 43.41 116 GLU A C 1
ATOM 881 O O . GLU A 1 116 ? -23.330 -30.965 -0.873 1.00 43.41 116 GLU A O 1
ATOM 886 N N . PRO A 1 117 ? -24.724 -32.731 -0.912 1.00 46.00 117 PRO A N 1
ATOM 887 C CA . PRO A 1 117 ? -24.431 -33.065 -2.298 1.00 46.00 117 PRO A CA 1
ATOM 888 C C . PRO A 1 117 ? -25.071 -32.026 -3.225 1.00 46.00 117 PRO A C 1
ATOM 890 O O . PRO A 1 117 ? -26.260 -31.734 -3.122 1.00 46.00 117 PRO A O 1
ATOM 893 N N . GLY A 1 118 ? -24.275 -31.476 -4.147 1.00 44.34 118 GLY A N 1
ATOM 894 C CA . GLY A 1 118 ? -24.750 -30.496 -5.124 1.00 44.34 118 GLY A CA 1
ATOM 895 C C . GLY A 1 118 ? -25.896 -31.048 -5.972 1.00 44.34 118 GLY A C 1
ATOM 896 O O . GLY A 1 118 ? -25.793 -32.148 -6.518 1.00 44.34 118 GLY A O 1
ATOM 897 N N . GLU A 1 119 ? -26.986 -30.285 -6.089 1.00 46.09 119 GLU A N 1
ATOM 898 C CA . GLU A 1 119 ? -28.092 -30.637 -6.977 1.00 46.09 119 GLU A CA 1
ATOM 899 C C . GLU A 1 119 ? -27.597 -30.734 -8.432 1.00 46.09 119 GLU A C 1
ATOM 901 O O . GLU A 1 119 ? -27.006 -29.783 -8.956 1.00 46.09 119 GLU A O 1
ATOM 906 N N . PRO A 1 120 ? -27.845 -31.856 -9.130 1.00 44.81 120 PRO A N 1
ATOM 907 C CA . PRO A 1 120 ? -27.545 -31.953 -10.546 1.00 44.81 120 PRO A CA 1
ATOM 908 C C . PRO A 1 120 ? -28.532 -31.088 -11.338 1.00 44.81 120 PRO A C 1
ATOM 910 O O . PRO A 1 120 ? -29.751 -31.269 -11.265 1.00 44.81 120 PRO A O 1
ATOM 913 N N . GLY A 1 121 ? -27.986 -30.151 -12.117 1.00 42.66 121 GLY A N 1
ATOM 914 C CA . GLY A 1 121 ? -28.745 -29.267 -12.997 1.00 42.66 121 GLY A CA 1
ATOM 915 C C . GLY A 1 121 ? -29.696 -30.043 -13.911 1.00 42.66 121 GLY A C 1
ATOM 916 O O . GLY A 1 121 ? -29.303 -30.986 -14.600 1.00 42.66 121 GLY A O 1
ATOM 917 N N . LYS A 1 122 ? -30.971 -29.643 -13.921 1.00 41.62 122 LYS A N 1
ATOM 918 C CA . LYS A 1 122 ? -31.972 -30.189 -14.845 1.00 41.62 122 LYS A CA 1
ATOM 919 C C . LYS A 1 122 ? -31.625 -29.769 -16.281 1.00 41.62 122 LYS A C 1
ATOM 921 O O . LYS A 1 122 ? -31.447 -28.574 -16.517 1.00 41.62 122 LYS A O 1
ATOM 926 N N . PRO A 1 123 ? -31.582 -30.695 -17.253 1.00 41.47 123 PRO A N 1
ATOM 927 C CA . PRO A 1 123 ? -31.433 -30.322 -18.650 1.00 41.47 123 PRO A CA 1
ATOM 928 C C . PRO A 1 123 ? -32.723 -29.650 -19.135 1.00 41.47 123 PRO A C 1
ATOM 930 O O . PRO A 1 123 ? -33.824 -30.172 -18.930 1.00 41.47 123 PRO A O 1
ATOM 933 N N . GLY A 1 124 ? -32.573 -28.469 -19.738 1.00 50.06 124 GLY A N 1
ATOM 934 C CA . GLY A 1 124 ? -33.666 -27.704 -20.335 1.00 50.06 124 GLY A CA 1
ATOM 935 C C . GLY A 1 124 ? -34.359 -28.484 -21.454 1.00 50.06 124 GLY A C 1
ATOM 936 O O . GLY A 1 124 ? -33.707 -29.200 -22.215 1.00 50.06 124 GLY A O 1
ATOM 937 N N . LYS A 1 125 ? -35.686 -28.359 -21.507 1.00 44.56 125 LYS A N 1
ATOM 938 C CA . LYS A 1 125 ? -36.512 -28.766 -22.648 1.00 44.56 125 LYS A CA 1
ATOM 939 C C . LYS A 1 125 ? -36.579 -27.648 -23.675 1.00 44.56 125 LYS A C 1
ATOM 941 O O . LYS A 1 125 ? -36.605 -26.479 -23.232 1.00 44.56 125 LYS A O 1
#

Foldseek 3Di:
DDDDDPPPPDPDVVLVVLLVVCLVVLLVLLVVLCVQLPPDPDNVVNVVSVVVSLVVQCVPSNPSSNVSNVVNNVVVVVVVLVVVCVVVVHDSVVSVVVVVVVVVVVDPPPPPDPDDDDDDDDDDD

Secondary structure (DSSP, 8-state):
---------PPPHHHHHHHHHHHHHHHHHHHHHHHHHTT-SSHHHHHHHHHHHHHHHHHHHHHHHHHHHHHHHHHHHHHHHHHHHHHHT--HHHHHHHHHHHHHHH-GGG---TT-PPPPPPPP-

pLDDT: mean 81.78, std 19.83, range [36.94, 98.19]